Protein AF-A0A4Z1KT92-F1 (afdb_monomer)

Structure (mmCIF, N/CA/C/O backbone):
data_AF-A0A4Z1KT92-F1
#
_entry.id   AF-A0A4Z1KT92-F1
#
loop_
_atom_site.group_PDB
_atom_site.id
_atom_site.type_symbol
_atom_site.label_atom_id
_atom_site.label_alt_id
_atom_site.label_comp_id
_atom_site.label_asym_id
_atom_site.label_entity_id
_atom_site.label_seq_id
_atom_site.pdbx_PDB_ins_code
_atom_site.Cartn_x
_atom_site.Cartn_y
_atom_site.Cartn_z
_atom_site.occupancy
_atom_site.B_iso_or_equiv
_atom_site.auth_seq_id
_atom_site.auth_comp_id
_atom_site.auth_asym_id
_atom_site.auth_atom_id
_atom_site.pdbx_PDB_model_num
ATOM 1 N N . MET A 1 1 ? 20.391 -9.111 -31.856 1.00 50.03 1 MET A N 1
ATOM 2 C CA . MET A 1 1 ? 20.536 -7.640 -31.894 1.00 50.03 1 MET A CA 1
ATOM 3 C C . MET A 1 1 ? 21.791 -7.298 -32.676 1.00 50.03 1 MET A C 1
ATOM 5 O O . MET A 1 1 ? 22.879 -7.652 -32.228 1.00 50.03 1 MET A O 1
ATOM 9 N N . CYS A 1 2 ? 21.649 -6.687 -33.852 1.00 49.78 2 CYS A N 1
ATOM 10 C CA . CYS A 1 2 ? 22.780 -6.082 -34.552 1.00 49.78 2 CYS A CA 1
ATOM 11 C C . CYS A 1 2 ? 23.337 -4.975 -33.653 1.00 49.78 2 CYS A C 1
ATOM 13 O O . CYS A 1 2 ? 22.616 -4.045 -33.306 1.00 49.78 2 CYS A O 1
ATOM 15 N N . LYS A 1 3 ? 24.583 -5.115 -33.201 1.00 49.94 3 LYS A N 1
ATOM 16 C CA . LYS A 1 3 ? 25.263 -4.083 -32.416 1.00 49.94 3 LYS A CA 1
ATOM 17 C C . LYS A 1 3 ? 26.232 -3.387 -33.352 1.00 49.94 3 LYS A C 1
ATOM 19 O O . LYS A 1 3 ? 27.169 -4.019 -33.838 1.00 49.94 3 LYS A O 1
ATOM 24 N N . THR A 1 4 ? 25.987 -2.113 -33.617 1.00 52.75 4 THR A N 1
ATOM 25 C CA . THR A 1 4 ? 26.941 -1.284 -34.343 1.00 52.75 4 THR A CA 1
ATOM 26 C C . THR A 1 4 ? 27.893 -0.682 -33.331 1.00 52.75 4 THR A C 1
ATOM 28 O O . THR A 1 4 ? 27.469 -0.130 -32.312 1.00 52.75 4 THR A O 1
ATOM 31 N N . VAL A 1 5 ? 29.185 -0.819 -33.580 1.00 53.56 5 VAL A N 1
ATOM 32 C CA . VAL A 1 5 ? 30.227 -0.305 -32.702 1.00 53.56 5 VAL A CA 1
ATOM 33 C C . VAL A 1 5 ? 31.036 0.739 -33.444 1.00 53.56 5 VAL A C 1
ATOM 35 O O . VAL A 1 5 ? 31.377 0.569 -34.615 1.00 53.56 5 VAL A O 1
ATOM 38 N N . LEU A 1 6 ? 31.304 1.850 -32.765 1.00 52.97 6 LEU A N 1
ATOM 39 C CA . LEU A 1 6 ? 32.274 2.822 -33.240 1.00 52.97 6 LEU A CA 1
ATOM 40 C C . LEU A 1 6 ? 33.654 2.343 -32.800 1.00 52.97 6 LEU A C 1
ATOM 42 O O . LEU A 1 6 ? 33.881 2.185 -31.602 1.00 52.97 6 LEU A O 1
ATOM 46 N N . VAL A 1 7 ? 34.552 2.112 -33.752 1.00 52.59 7 VAL A N 1
ATOM 47 C CA . VAL A 1 7 ? 35.939 1.737 -33.461 1.00 52.59 7 VAL A CA 1
ATOM 48 C C . VAL A 1 7 ? 36.793 3.004 -33.474 1.00 52.59 7 VAL A C 1
ATOM 50 O O . VAL A 1 7 ? 36.793 3.749 -34.454 1.00 52.59 7 VAL A O 1
ATOM 53 N N . LYS A 1 8 ? 37.508 3.262 -32.375 1.00 47.03 8 LYS A N 1
ATOM 54 C CA . LYS A 1 8 ? 38.517 4.328 -32.264 1.00 47.03 8 LYS A CA 1
ATOM 55 C C . LYS A 1 8 ? 39.876 3.686 -31.973 1.00 47.03 8 LYS A C 1
ATOM 57 O O . LYS A 1 8 ? 39.993 3.003 -30.960 1.00 47.03 8 LYS A O 1
ATOM 62 N N . GLY A 1 9 ? 40.857 3.877 -32.855 1.00 48.69 9 GLY A N 1
ATOM 63 C CA . GLY A 1 9 ? 42.212 3.306 -32.751 1.00 48.69 9 GLY A CA 1
ATOM 64 C C . GLY A 1 9 ? 43.038 3.539 -34.027 1.00 48.69 9 GLY A C 1
ATOM 65 O O . GLY A 1 9 ? 42.449 3.912 -35.038 1.00 48.69 9 GLY A O 1
ATOM 66 N N . PRO A 1 10 ? 44.374 3.369 -34.027 1.00 43.59 10 PRO A N 1
ATOM 67 C CA . PRO A 1 10 ? 45.207 3.680 -35.193 1.00 43.59 10 PRO A CA 1
ATOM 68 C C . PRO A 1 10 ? 44.716 2.921 -36.437 1.00 43.59 10 PRO A C 1
ATOM 70 O O . PRO A 1 10 ? 44.295 1.772 -36.358 1.00 43.59 10 PRO A O 1
ATOM 73 N N . CYS A 1 11 ? 44.654 3.626 -37.567 1.00 44.91 11 CYS A N 1
ATOM 74 C CA . CYS A 1 11 ? 44.020 3.220 -38.824 1.00 44.91 11 CYS A CA 1
ATOM 75 C C . CYS A 1 11 ? 44.406 1.801 -39.287 1.00 44.91 11 CYS A C 1
ATOM 77 O O . CYS A 1 11 ? 45.582 1.524 -39.481 1.00 44.91 11 CYS A O 1
ATOM 79 N N . TRP A 1 12 ? 43.417 0.938 -39.550 1.00 49.78 12 TRP A N 1
ATOM 80 C CA . TRP A 1 12 ? 43.615 -0.311 -40.301 1.00 49.78 12 TRP A CA 1
ATOM 81 C C . TRP A 1 12 ? 43.309 -0.046 -41.776 1.00 49.78 12 TRP A C 1
ATOM 83 O O . TRP A 1 12 ? 42.387 0.715 -42.082 1.00 49.78 12 TRP A O 1
ATOM 93 N N . CYS A 1 13 ? 44.046 -0.668 -42.695 1.00 40.81 13 CYS A N 1
ATOM 94 C CA . CYS A 1 13 ? 43.802 -0.545 -44.136 1.00 40.81 13 CYS A CA 1
ATOM 95 C C . CYS A 1 13 ? 42.327 -0.826 -44.472 1.00 40.81 13 CYS A C 1
ATOM 97 O O . CYS A 1 13 ? 41.742 -1.773 -43.954 1.00 40.81 13 CYS A O 1
ATOM 99 N N . ASN A 1 14 ? 41.743 0.058 -45.291 1.00 48.09 14 ASN A N 1
ATOM 100 C CA . ASN A 1 14 ? 40.307 0.345 -45.499 1.00 48.09 14 ASN A CA 1
ATOM 101 C C . ASN A 1 14 ? 39.634 1.328 -44.512 1.00 48.09 14 ASN A C 1
ATOM 103 O O . ASN A 1 14 ? 38.450 1.653 -44.656 1.00 48.09 14 ASN A O 1
ATOM 107 N N . GLY A 1 15 ? 40.397 1.931 -43.596 1.00 50.75 15 GLY A N 1
ATOM 108 C CA . GLY A 1 15 ? 40.047 3.192 -42.938 1.00 50.75 15 GLY A CA 1
ATOM 109 C C . GLY A 1 15 ? 38.861 3.101 -41.982 1.00 50.75 15 GLY A C 1
ATOM 110 O O . GLY A 1 15 ? 37.986 3.957 -42.023 1.00 50.75 15 GLY A O 1
ATOM 111 N N . ASN A 1 16 ? 38.793 2.064 -41.145 1.00 47.88 16 ASN A N 1
ATOM 112 C CA . ASN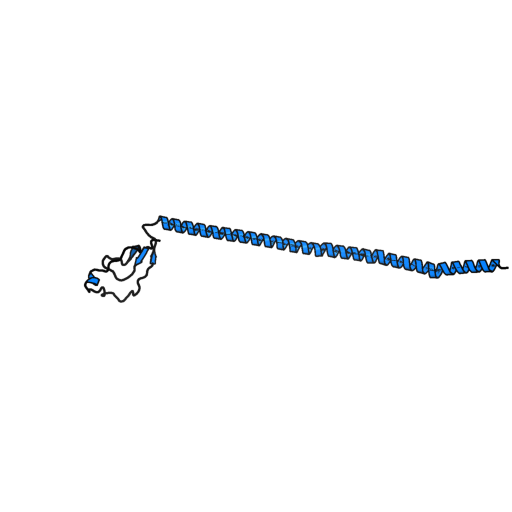 A 1 16 ? 37.681 1.887 -40.199 1.00 47.88 16 ASN A CA 1
ATOM 113 C C . ASN A 1 16 ? 37.835 2.669 -38.883 1.00 47.88 16 ASN A C 1
ATOM 115 O O . ASN A 1 16 ? 36.914 2.668 -38.067 1.00 47.88 16 ASN A O 1
ATOM 119 N N . ASN A 1 17 ? 38.955 3.375 -38.685 1.00 48.75 17 ASN A N 1
ATOM 120 C CA . ASN A 1 17 ? 39.100 4.300 -37.563 1.00 48.75 17 ASN A CA 1
ATOM 121 C C . ASN A 1 17 ? 38.078 5.438 -37.702 1.00 48.75 17 ASN A C 1
ATOM 123 O O . ASN A 1 17 ? 38.086 6.170 -38.689 1.00 48.75 17 ASN A O 1
ATOM 127 N N . GLY A 1 18 ? 37.166 5.549 -36.737 1.00 50.97 18 GLY A N 1
ATOM 128 C CA . GLY A 1 18 ? 36.054 6.495 -36.793 1.00 50.97 18 GLY A CA 1
ATOM 129 C C . GLY A 1 18 ? 34.855 6.041 -37.637 1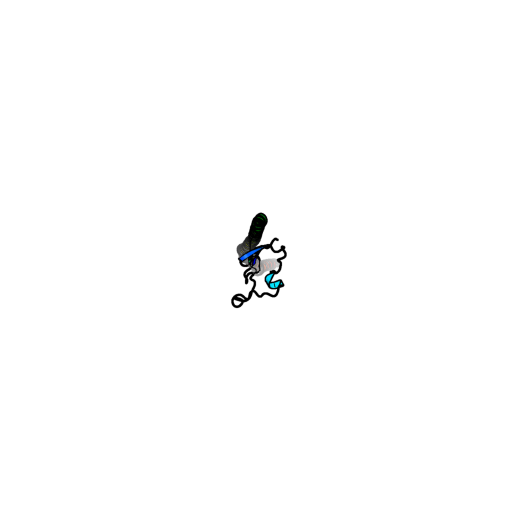.00 50.97 18 GLY A C 1
ATOM 130 O O . GLY A 1 18 ? 33.888 6.795 -37.734 1.00 50.97 18 GLY A O 1
ATOM 131 N N . LYS A 1 19 ? 34.855 4.824 -38.206 1.00 53.16 19 LYS A N 1
ATOM 132 C CA . LYS A 1 19 ? 33.685 4.265 -38.907 1.00 53.16 19 LYS A CA 1
ATOM 133 C C . LYS A 1 19 ? 32.805 3.445 -37.963 1.00 53.16 19 LYS A C 1
ATOM 135 O O . LYS A 1 19 ? 33.280 2.765 -37.052 1.00 53.16 19 LYS A O 1
ATOM 140 N N . ARG A 1 20 ? 31.493 3.495 -38.208 1.00 54.88 20 ARG A N 1
ATOM 1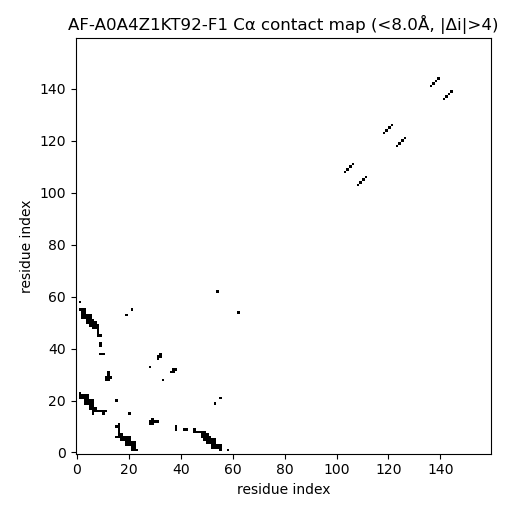41 C CA . ARG A 1 20 ? 30.510 2.601 -37.586 1.00 54.88 20 ARG A CA 1
ATOM 142 C C . ARG A 1 20 ? 30.570 1.240 -38.279 1.00 54.88 20 ARG A C 1
ATOM 144 O O . ARG A 1 20 ? 30.295 1.154 -39.470 1.00 54.88 20 ARG A O 1
ATOM 151 N N . VAL A 1 21 ? 30.903 0.187 -37.538 1.00 57.09 21 VAL A N 1
ATOM 152 C CA . VAL A 1 21 ? 30.934 -1.197 -38.044 1.00 57.09 21 VAL A CA 1
ATOM 153 C C . VAL A 1 21 ? 29.875 -2.040 -37.346 1.00 57.09 21 VAL A C 1
ATOM 155 O O . VAL A 1 21 ? 29.664 -1.923 -36.139 1.00 57.09 21 VAL A O 1
ATOM 158 N N . THR A 1 22 ? 29.176 -2.884 -38.105 1.00 56.00 22 THR A N 1
ATOM 159 C CA . THR A 1 22 ? 28.159 -3.789 -37.550 1.00 56.00 22 THR A CA 1
ATOM 160 C C . THR A 1 22 ? 28.837 -5.089 -37.132 1.00 56.00 22 THR A C 1
ATOM 162 O O . THR A 1 22 ? 29.457 -5.755 -37.957 1.00 56.00 22 THR A O 1
ATOM 165 N N . LEU A 1 23 ? 28.735 -5.472 -35.856 1.00 51.28 23 LEU A N 1
ATOM 166 C CA . LEU A 1 23 ? 29.322 -6.722 -35.366 1.00 51.28 23 LEU A CA 1
ATOM 167 C C . LEU A 1 23 ? 28.601 -7.924 -35.996 1.00 51.28 23 LEU A C 1
ATOM 169 O O . LEU A 1 23 ? 27.475 -8.228 -35.591 1.00 51.28 23 LEU A O 1
ATOM 173 N N . ARG A 1 24 ? 29.259 -8.540 -36.995 1.00 43.41 24 ARG A N 1
ATOM 174 C CA . ARG A 1 24 ? 29.035 -9.856 -37.649 1.00 43.41 24 ARG A CA 1
ATOM 175 C C . ARG A 1 24 ? 29.779 -9.976 -38.993 1.00 43.41 24 ARG A C 1
ATOM 177 O O . ARG A 1 24 ? 29.881 -11.081 -39.509 1.00 43.41 24 ARG A O 1
ATOM 184 N N . GLU A 1 25 ? 30.307 -8.879 -39.537 1.00 45.75 25 GLU A N 1
ATOM 185 C CA . GLU A 1 25 ? 31.234 -8.901 -40.676 1.00 45.75 25 GLU A CA 1
ATOM 186 C C . GLU A 1 25 ? 32.663 -9.163 -40.163 1.00 45.75 25 GLU A C 1
ATOM 188 O O . GLU A 1 25 ? 33.119 -8.510 -39.221 1.00 45.75 25 GLU A O 1
ATOM 193 N N . TYR A 1 26 ? 33.351 -10.159 -40.731 1.00 42.41 26 TYR A N 1
ATOM 194 C CA . TYR A 1 26 ? 34.757 -10.438 -40.427 1.00 42.41 26 TYR A CA 1
ATOM 195 C C . TYR A 1 26 ? 35.595 -9.221 -40.848 1.00 42.41 26 TYR A C 1
ATOM 197 O O . TYR A 1 26 ? 35.557 -8.815 -42.007 1.00 42.41 26 TYR A O 1
ATOM 205 N N . LEU A 1 27 ? 36.334 -8.617 -39.916 1.00 49.12 27 LEU A N 1
ATOM 206 C CA . LEU A 1 27 ? 37.282 -7.549 -40.239 1.00 49.12 27 LEU A CA 1
ATOM 207 C C . LEU A 1 27 ? 38.596 -8.203 -40.684 1.00 49.12 27 LEU A C 1
ATOM 209 O O . LEU A 1 27 ? 39.303 -8.791 -39.865 1.00 49.12 27 LEU A O 1
ATOM 213 N N . GLU A 1 28 ? 38.911 -8.146 -41.978 1.00 47.09 28 GLU A N 1
ATOM 214 C CA . GLU A 1 28 ? 40.184 -8.653 -42.503 1.00 47.09 28 GLU A CA 1
ATOM 215 C C . GLU A 1 28 ? 41.367 -7.808 -42.001 1.00 47.09 28 GLU A C 1
ATOM 217 O O . GLU A 1 28 ? 41.273 -6.584 -41.858 1.00 47.09 28 GLU A O 1
ATOM 222 N N . LYS A 1 29 ? 42.499 -8.466 -41.711 1.00 46.84 29 LYS A N 1
ATOM 223 C CA . LYS A 1 29 ? 43.742 -7.777 -41.332 1.00 46.84 29 LYS A CA 1
ATOM 224 C C . LYS A 1 29 ? 44.280 -6.981 -42.523 1.00 46.84 29 LYS A C 1
ATOM 226 O O . LYS A 1 29 ? 44.221 -7.444 -43.658 1.00 46.84 29 LYS A O 1
ATOM 231 N N . CYS A 1 30 ? 44.854 -5.807 -42.254 1.00 47.47 30 CYS A N 1
ATOM 232 C CA . CYS A 1 30 ? 45.471 -4.980 -43.289 1.00 47.47 30 CYS A CA 1
ATOM 233 C C . CYS A 1 30 ? 46.578 -5.754 -44.048 1.00 47.47 30 CYS A C 1
ATOM 235 O O . CYS A 1 30 ? 47.472 -6.298 -43.395 1.00 47.47 30 CYS A O 1
ATOM 237 N N . PRO A 1 31 ? 46.605 -5.720 -45.397 1.00 52.81 31 PRO A N 1
ATOM 238 C CA . PRO A 1 31 ? 47.673 -6.328 -46.196 1.00 52.81 31 PRO A CA 1
ATOM 239 C C . PRO A 1 31 ? 49.088 -5.829 -45.852 1.00 52.81 31 PRO A C 1
ATOM 241 O O . PRO A 1 31 ? 50.027 -6.614 -45.870 1.00 52.81 31 PRO A O 1
ATOM 244 N N . ASN A 1 32 ? 49.246 -4.552 -45.478 1.00 50.78 32 ASN A N 1
ATOM 245 C CA . ASN A 1 32 ? 50.525 -3.978 -45.032 1.00 50.78 32 ASN A CA 1
ATOM 246 C C . ASN A 1 32 ? 51.063 -4.674 -43.769 1.00 50.78 32 ASN A C 1
ATOM 248 O O . ASN A 1 32 ? 52.237 -5.020 -43.710 1.00 50.78 32 ASN A O 1
ATOM 252 N N . VAL A 1 33 ? 50.186 -4.954 -42.798 1.00 52.62 33 VAL A N 1
ATOM 253 C CA . VAL A 1 33 ? 50.532 -5.692 -41.570 1.00 52.62 33 VAL A CA 1
ATOM 254 C C . VAL A 1 33 ? 50.793 -7.167 -41.870 1.00 52.62 33 VAL A C 1
ATOM 256 O O . VAL A 1 33 ? 51.723 -7.755 -41.326 1.00 52.62 33 VAL A O 1
ATOM 259 N N . LEU A 1 34 ? 50.004 -7.776 -42.764 1.00 50.88 34 LEU A N 1
ATOM 260 C CA . LEU A 1 34 ? 50.229 -9.159 -43.205 1.00 50.88 34 LEU A CA 1
ATOM 261 C C . LEU A 1 34 ? 51.587 -9.337 -43.905 1.00 50.88 34 LEU A C 1
ATOM 263 O O . LEU A 1 34 ? 52.178 -10.407 -43.808 1.00 50.88 34 LEU A O 1
ATOM 267 N N . ASN A 1 35 ? 52.097 -8.281 -44.540 1.00 55.56 35 ASN A N 1
ATOM 268 C CA . ASN A 1 35 ? 53.395 -8.256 -45.213 1.00 55.56 35 ASN A CA 1
ATOM 269 C C . ASN A 1 35 ? 54.550 -7.766 -44.316 1.00 55.56 35 ASN A C 1
ATOM 271 O O . ASN A 1 35 ? 55.635 -7.489 -44.822 1.00 55.56 35 ASN A O 1
ATOM 275 N N . GLY A 1 36 ? 54.341 -7.666 -42.997 1.00 48.69 36 GLY A N 1
ATOM 276 C CA . GLY A 1 36 ? 55.391 -7.319 -42.032 1.00 48.69 36 GLY A CA 1
ATOM 277 C C . GLY A 1 36 ? 55.660 -5.820 -41.860 1.00 48.69 36 GLY A C 1
ATOM 278 O O . GLY A 1 36 ? 56.628 -5.458 -41.196 1.00 48.69 36 GLY A O 1
ATOM 279 N N . GLY A 1 37 ? 54.827 -4.947 -42.432 1.00 51.41 37 GLY A N 1
ATOM 280 C CA . GLY A 1 37 ? 54.862 -3.507 -42.177 1.00 51.41 37 GLY A CA 1
ATOM 281 C C . GLY A 1 37 ? 54.218 -3.145 -40.835 1.00 51.41 37 GLY A C 1
ATOM 282 O O . GLY A 1 37 ? 53.269 -3.796 -40.396 1.00 51.41 37 GLY A O 1
ATOM 283 N N . SER A 1 38 ? 54.715 -2.086 -40.193 1.00 48.03 38 SER A N 1
ATOM 284 C CA . SER A 1 38 ? 54.145 -1.533 -38.959 1.00 48.03 38 SER A CA 1
ATOM 285 C C . SER A 1 38 ? 53.308 -0.276 -39.249 1.00 48.03 38 SER A C 1
ATOM 287 O O . SER A 1 38 ? 53.435 0.327 -40.318 1.00 48.03 38 SER A O 1
ATOM 289 N N . HIS A 1 39 ? 52.403 0.097 -38.339 1.00 51.41 39 HIS A N 1
ATOM 290 C CA . HIS A 1 39 ? 51.609 1.331 -38.446 1.00 51.41 39 HIS A CA 1
ATOM 291 C C . HIS A 1 39 ? 52.242 2.484 -37.634 1.00 51.41 39 HIS A C 1
ATOM 293 O O . HIS A 1 39 ? 51.604 3.517 -37.404 1.00 51.41 39 HIS A O 1
ATOM 299 N N . ASP A 1 40 ? 53.499 2.325 -37.211 1.00 44.88 40 ASP A N 1
ATOM 300 C CA . ASP A 1 40 ? 53.991 2.904 -35.957 1.00 44.88 40 ASP A CA 1
ATOM 301 C C . ASP A 1 40 ? 54.825 4.170 -36.159 1.00 44.88 40 ASP A C 1
ATOM 303 O O . ASP A 1 40 ? 55.922 4.300 -35.626 1.00 44.88 40 ASP A O 1
ATOM 307 N N . GLU A 1 41 ? 54.287 5.159 -36.870 1.00 44.41 41 GLU A N 1
ATOM 308 C CA . GLU A 1 41 ? 54.787 6.536 -36.711 1.00 44.41 41 GLU A CA 1
ATOM 309 C C . GLU A 1 41 ? 53.971 7.358 -35.697 1.00 44.41 41 GLU A C 1
ATOM 311 O O . GLU A 1 41 ? 54.370 8.463 -35.344 1.00 44.41 41 GLU A O 1
ATOM 316 N N . PHE A 1 42 ? 52.872 6.820 -35.141 1.00 43.12 42 PHE A N 1
ATOM 317 C CA . PHE A 1 42 ? 52.043 7.533 -34.147 1.00 43.12 42 PHE A CA 1
ATOM 318 C C . PHE A 1 42 ? 51.516 6.655 -32.995 1.00 43.12 42 PHE A C 1
ATOM 320 O O . PHE A 1 42 ? 50.487 6.955 -32.386 1.00 43.12 42 PHE A O 1
ATOM 327 N N . GLU A 1 43 ? 52.217 5.573 -32.660 1.00 42.78 43 GLU A N 1
ATOM 328 C CA . GLU A 1 43 ? 51.764 4.543 -31.710 1.00 42.78 43 GLU A CA 1
ATOM 329 C C . GLU A 1 43 ? 51.893 4.915 -30.212 1.00 42.78 43 GLU A C 1
ATOM 331 O O . GLU A 1 43 ? 52.001 4.044 -29.356 1.00 42.78 43 GLU A O 1
ATOM 336 N N . LEU A 1 44 ? 51.866 6.204 -29.846 1.00 39.66 44 LEU A N 1
ATOM 337 C CA . LEU A 1 44 ? 52.081 6.637 -28.451 1.00 39.66 44 LEU A CA 1
ATOM 338 C C . LEU A 1 44 ? 50.941 7.430 -27.797 1.00 39.66 44 LEU A C 1
ATOM 340 O O . LEU A 1 44 ? 51.155 7.997 -26.729 1.00 39.66 44 LEU A O 1
ATOM 344 N N . LEU A 1 45 ? 49.722 7.470 -28.357 1.00 42.84 45 LEU A N 1
ATOM 345 C CA . LEU A 1 45 ? 48.640 8.250 -27.720 1.00 42.84 45 LEU A CA 1
ATOM 346 C C . LEU A 1 45 ? 47.318 7.537 -27.410 1.00 42.84 45 LEU A C 1
ATOM 348 O O . LEU A 1 45 ? 46.544 8.098 -26.637 1.00 42.84 45 LEU A O 1
ATOM 352 N N . PHE A 1 46 ? 47.026 6.327 -27.904 1.00 45.78 46 PHE A N 1
ATOM 353 C CA . PHE A 1 46 ? 45.719 5.700 -27.623 1.00 45.78 46 PHE A CA 1
ATOM 354 C C . PHE A 1 46 ? 45.798 4.169 -27.469 1.00 45.78 46 PHE A C 1
ATOM 356 O O . PHE A 1 46 ? 45.622 3.455 -28.454 1.00 45.78 46 PHE A O 1
ATOM 363 N N . PRO A 1 47 ? 46.013 3.654 -26.242 1.00 43.72 47 PRO A N 1
ATOM 364 C CA . PRO A 1 47 ? 46.252 2.229 -25.997 1.00 43.72 47 PRO A CA 1
ATOM 365 C C . PRO A 1 47 ? 45.003 1.327 -26.034 1.00 43.72 47 PRO A C 1
ATOM 367 O O . PRO A 1 47 ? 45.140 0.113 -25.936 1.00 43.72 47 PRO A O 1
ATOM 370 N N . GLU A 1 48 ? 43.780 1.855 -26.175 1.00 48.16 48 GLU A N 1
ATOM 371 C CA . GLU A 1 48 ? 42.568 1.038 -26.004 1.00 48.16 48 GLU A CA 1
ATOM 372 C C . 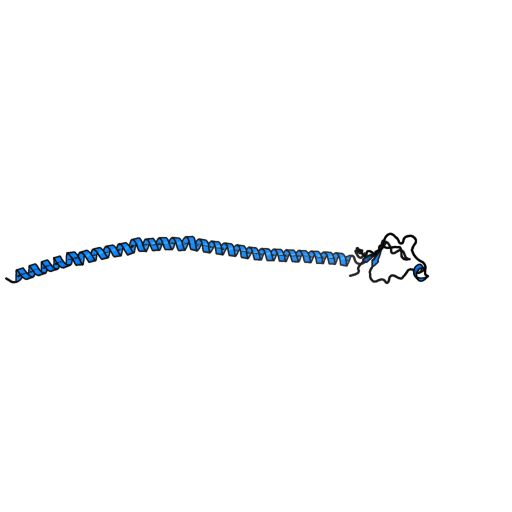GLU A 1 48 ? 41.512 1.275 -27.089 1.00 48.16 48 GLU A C 1
ATOM 374 O O . GLU A 1 48 ? 40.981 2.379 -27.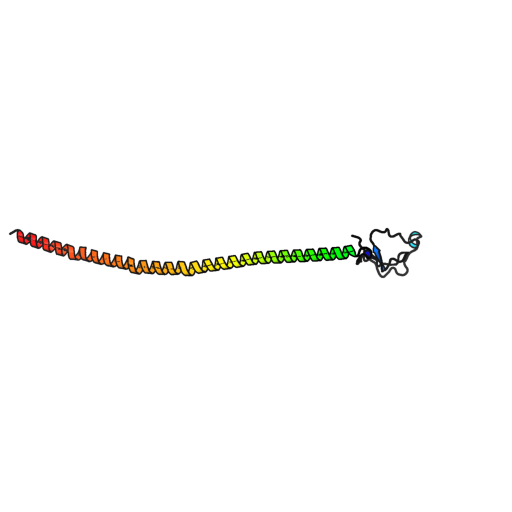251 1.00 48.16 48 GLU A O 1
ATOM 379 N N . ILE A 1 49 ? 41.145 0.195 -27.788 1.00 47.12 49 ILE A N 1
ATOM 380 C CA . ILE A 1 49 ? 39.967 0.147 -28.659 1.00 47.12 49 ILE A CA 1
ATOM 381 C C . ILE A 1 49 ? 38.724 0.363 -27.789 1.00 47.12 49 ILE A C 1
ATOM 383 O O . ILE A 1 49 ? 38.292 -0.527 -27.057 1.00 47.12 49 ILE A O 1
ATOM 387 N N . LYS A 1 50 ? 38.107 1.544 -27.887 1.00 49.34 50 LYS A N 1
ATOM 388 C CA . LYS A 1 50 ? 36.849 1.837 -27.186 1.00 49.34 50 LYS A CA 1
ATOM 389 C C . LYS A 1 50 ? 35.661 1.425 -28.041 1.00 49.34 50 LYS A C 1
ATOM 391 O O . LYS A 1 50 ? 35.327 2.098 -29.010 1.00 49.34 50 LYS A O 1
ATOM 396 N N . VAL A 1 51 ? 35.001 0.339 -27.650 1.00 51.44 51 VAL A N 1
ATOM 397 C CA . VAL A 1 51 ? 33.758 -0.139 -28.263 1.00 51.44 51 VAL A CA 1
ATOM 398 C C . VAL A 1 51 ? 32.586 0.657 -27.693 1.00 51.44 51 VAL A C 1
ATOM 400 O O . VAL A 1 51 ? 32.098 0.377 -26.599 1.00 51.44 51 VAL A O 1
ATOM 403 N N . VAL A 1 52 ? 32.116 1.660 -28.433 1.00 53.09 52 VAL A N 1
ATOM 404 C CA . VAL A 1 52 ? 30.916 2.418 -28.050 1.00 53.09 52 VAL A CA 1
ATOM 405 C C . VAL A 1 52 ? 29.701 1.782 -28.716 1.00 53.09 52 VAL A C 1
ATOM 407 O O . VAL A 1 52 ? 29.659 1.670 -29.942 1.00 53.09 52 VAL A O 1
ATOM 410 N N . LYS A 1 53 ? 28.707 1.360 -27.922 1.00 54.53 53 LYS A N 1
ATOM 411 C CA . LYS A 1 53 ? 27.412 0.911 -28.455 1.00 54.53 53 LYS A CA 1
ATOM 412 C C . LYS A 1 53 ? 26.774 2.069 -29.225 1.00 54.53 53 LYS A C 1
ATOM 414 O O . LYS A 1 53 ? 26.589 3.147 -28.668 1.00 54.53 53 LYS A O 1
ATOM 419 N N . SER A 1 54 ? 26.443 1.844 -30.491 1.00 58.00 54 SER A N 1
ATOM 420 C CA . SER A 1 54 ? 25.774 2.822 -31.350 1.00 58.00 54 SER A CA 1
ATOM 421 C C . SER A 1 54 ? 24.544 2.210 -32.016 1.00 58.00 54 SER A C 1
ATOM 423 O O . SER A 1 54 ? 24.425 0.984 -32.119 1.00 58.00 54 SER A O 1
ATOM 425 N N . ARG A 1 55 ? 23.620 3.079 -32.440 1.00 60.66 55 ARG A N 1
ATOM 426 C CA . ARG A 1 55 ? 22.398 2.697 -33.156 1.00 60.66 55 ARG A CA 1
ATOM 427 C C . ARG A 1 55 ? 22.759 2.046 -34.491 1.00 60.66 55 ARG A C 1
ATOM 429 O O . ARG A 1 55 ? 23.742 2.422 -35.132 1.00 60.66 55 ARG A O 1
ATOM 436 N N . CYS A 1 56 ? 21.984 1.042 -34.888 1.00 63.09 56 CYS A N 1
ATOM 437 C CA . CYS A 1 56 ? 22.200 0.347 -36.148 1.00 63.09 56 CYS A CA 1
ATOM 438 C C . CYS A 1 56 ? 21.455 1.062 -37.277 1.00 63.09 56 CYS A C 1
ATOM 440 O O . CYS A 1 56 ? 20.236 0.953 -37.374 1.00 63.09 56 CYS A O 1
ATOM 442 N N . ASP A 1 57 ? 22.197 1.719 -38.172 1.00 64.88 57 ASP A N 1
ATOM 443 C CA . ASP A 1 57 ? 21.644 2.478 -39.307 1.00 64.88 57 ASP A CA 1
ATOM 444 C C . ASP A 1 57 ? 20.774 1.617 -40.257 1.00 64.88 57 ASP A C 1
ATOM 446 O O . ASP A 1 57 ? 19.934 2.138 -40.984 1.00 64.88 57 ASP A O 1
ATOM 450 N N . LYS A 1 58 ? 20.945 0.286 -40.242 1.00 63.72 58 LYS A N 1
ATOM 451 C CA . LYS A 1 58 ? 20.187 -0.670 -41.074 1.00 63.72 58 LYS A CA 1
ATOM 452 C C . LYS A 1 58 ? 18.945 -1.249 -40.385 1.00 63.72 58 LYS A C 1
ATOM 454 O O . LYS A 1 58 ? 18.203 -1.997 -41.016 1.00 63.72 58 LYS A O 1
ATOM 459 N N . CYS A 1 59 ? 18.726 -0.971 -39.099 1.00 66.25 59 CYS A N 1
ATOM 460 C CA . CYS A 1 59 ? 17.631 -1.571 -38.329 1.00 66.25 59 CYS A CA 1
ATOM 461 C C . CYS A 1 59 ? 16.822 -0.540 -37.515 1.00 66.25 59 CYS A C 1
ATOM 463 O O . CYS A 1 59 ? 16.598 -0.775 -36.326 1.00 66.25 59 CYS A O 1
ATOM 465 N N . PRO A 1 60 ? 16.344 0.566 -38.119 1.00 67.38 60 PRO A N 1
ATOM 466 C CA . PRO A 1 60 ? 15.623 1.619 -37.393 1.00 67.38 60 PRO A CA 1
ATOM 467 C C . PRO A 1 60 ? 14.351 1.106 -36.698 1.00 67.38 60 PRO A C 1
ATOM 469 O O . PRO A 1 60 ? 14.024 1.539 -35.600 1.00 67.38 60 PRO A O 1
ATOM 472 N N . TYR A 1 61 ? 13.670 0.118 -37.287 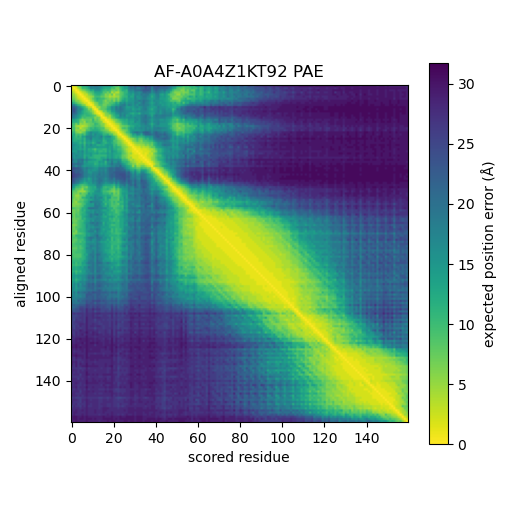1.00 74.31 61 TYR A N 1
ATOM 473 C CA . TYR A 1 61 ? 12.460 -0.478 -36.711 1.00 74.31 61 TYR A CA 1
ATOM 474 C C . TYR A 1 61 ? 12.706 -1.186 -35.367 1.00 74.31 61 TYR A C 1
ATOM 476 O O . TYR A 1 61 ? 11.849 -1.151 -34.493 1.00 74.31 61 TYR A O 1
ATOM 484 N N . LEU A 1 62 ? 13.883 -1.793 -35.168 1.00 72.56 62 LEU A N 1
ATOM 485 C CA . LEU A 1 62 ? 14.195 -2.485 -33.911 1.00 72.56 62 LEU A CA 1
ATOM 486 C C . LEU A 1 62 ? 14.431 -1.516 -32.746 1.00 72.56 62 LEU A C 1
ATOM 488 O O . LEU A 1 62 ? 14.243 -1.907 -31.600 1.00 72.56 62 LEU A O 1
ATOM 492 N N . GLU A 1 63 ? 14.862 -0.286 -33.028 1.00 71.94 63 GLU A N 1
ATOM 493 C CA . GLU A 1 63 ? 15.029 0.762 -32.015 1.00 71.94 63 GLU A CA 1
ATOM 494 C C . GLU A 1 63 ? 13.671 1.312 -31.586 1.00 71.94 63 GLU A C 1
ATOM 496 O O . GLU A 1 63 ? 13.372 1.333 -30.400 1.00 71.94 63 GLU A O 1
ATOM 501 N N . VAL A 1 64 ? 12.809 1.627 -32.556 1.00 81.38 64 VAL A N 1
ATOM 502 C CA . VAL A 1 64 ? 11.425 2.043 -32.287 1.00 81.38 64 VAL A CA 1
ATOM 503 C C . VAL A 1 64 ? 10.678 0.978 -31.482 1.00 81.38 64 VAL A C 1
ATOM 505 O O . VAL A 1 64 ? 9.953 1.299 -30.545 1.00 81.38 64 VAL A O 1
ATOM 508 N N . GLU A 1 65 ? 10.879 -0.297 -31.814 1.00 82.62 65 GLU A N 1
ATOM 509 C CA . GLU A 1 65 ? 10.280 -1.403 -31.072 1.00 82.62 65 GLU A CA 1
ATOM 510 C C . GLU A 1 65 ? 10.864 -1.550 -29.657 1.00 82.62 65 GLU A C 1
ATOM 512 O O . GLU A 1 65 ? 10.124 -1.834 -28.718 1.00 82.62 65 GLU A O 1
ATOM 517 N N . ALA A 1 66 ? 12.168 -1.322 -29.470 1.00 80.88 66 ALA A N 1
ATOM 518 C CA . ALA A 1 66 ? 12.781 -1.323 -28.143 1.00 80.88 66 ALA A CA 1
ATOM 519 C C . ALA A 1 66 ? 12.246 -0.177 -27.267 1.00 80.88 66 ALA A C 1
ATOM 521 O O . ALA A 1 66 ? 11.860 -0.426 -26.127 1.00 80.88 66 ALA A O 1
ATOM 522 N N . ASP A 1 67 ? 12.146 1.036 -27.817 1.00 85.19 67 ASP A N 1
ATOM 523 C CA . ASP A 1 67 ? 11.587 2.207 -27.132 1.00 85.19 67 ASP A CA 1
ATOM 524 C C . ASP A 1 67 ? 10.105 1.994 -26.777 1.00 85.19 67 ASP A C 1
ATOM 526 O O . ASP A 1 67 ? 9.653 2.362 -25.687 1.00 85.19 67 ASP A O 1
ATOM 530 N N . ARG A 1 68 ? 9.339 1.351 -27.672 1.00 89.88 68 ARG A N 1
ATOM 531 C CA . ARG A 1 68 ? 7.948 0.949 -27.414 1.00 89.88 68 ARG A CA 1
ATOM 532 C C . ARG A 1 68 ? 7.866 -0.018 -26.237 1.00 89.88 68 ARG A C 1
ATOM 534 O O . ARG A 1 68 ? 7.103 0.228 -25.308 1.00 89.88 68 ARG A O 1
ATOM 541 N N . LEU A 1 69 ? 8.673 -1.080 -26.244 1.00 92.38 69 LEU A N 1
ATOM 542 C CA . LEU A 1 69 ? 8.698 -2.073 -25.167 1.00 92.38 69 LEU A CA 1
ATOM 543 C C . LEU A 1 69 ? 9.137 -1.469 -23.827 1.00 92.38 69 LEU A C 1
ATOM 545 O O . LEU A 1 69 ? 8.576 -1.826 -22.792 1.00 92.38 69 LEU A O 1
ATOM 549 N N . GLU A 1 70 ? 10.107 -0.552 -23.831 1.00 92.00 70 GLU A N 1
ATOM 550 C CA . GLU A 1 70 ? 10.535 0.176 -22.631 1.00 92.00 70 GLU A CA 1
ATOM 551 C C . GLU A 1 70 ? 9.413 1.074 -22.093 1.00 92.00 70 GLU A C 1
ATOM 553 O O . GLU A 1 70 ? 9.137 1.085 -20.891 1.00 92.00 70 GLU A O 1
ATOM 558 N N . THR A 1 71 ? 8.701 1.767 -22.985 1.00 94.25 71 THR A N 1
ATOM 559 C CA . THR A 1 71 ? 7.544 2.595 -22.621 1.00 94.25 71 THR A CA 1
ATOM 560 C C . THR A 1 71 ? 6.423 1.747 -22.022 1.00 94.25 71 THR A C 1
ATOM 562 O O . THR A 1 71 ? 5.947 2.050 -20.928 1.00 94.25 71 THR A O 1
ATOM 565 N N . GLU A 1 72 ? 6.067 0.637 -22.672 1.00 96.44 72 GLU A N 1
ATOM 566 C CA . GLU A 1 72 ? 5.070 -0.321 -22.183 1.00 96.44 72 GLU A CA 1
ATOM 567 C C . GLU A 1 72 ? 5.484 -0.969 -20.851 1.00 96.44 72 GLU A C 1
ATOM 569 O O . GLU A 1 72 ? 4.636 -1.295 -20.019 1.00 96.44 72 GLU A O 1
ATOM 574 N N . ALA A 1 73 ? 6.778 -1.210 -20.625 1.00 96.00 73 ALA A N 1
ATOM 575 C CA . ALA A 1 73 ? 7.280 -1.722 -19.350 1.00 96.00 73 ALA A CA 1
ATOM 576 C C . ALA A 1 73 ? 7.122 -0.682 -18.231 1.00 96.00 73 ALA A C 1
ATOM 578 O O . ALA A 1 73 ? 6.625 -1.012 -17.155 1.00 96.00 73 ALA A O 1
ATOM 579 N N . ARG A 1 74 ? 7.463 0.582 -18.505 1.00 96.25 74 ARG A N 1
ATOM 580 C CA . ARG A 1 74 ? 7.304 1.689 -17.554 1.00 96.25 74 ARG A CA 1
ATOM 581 C C . ARG A 1 74 ? 5.837 1.957 -17.219 1.00 96.25 74 ARG A C 1
ATOM 583 O O . ARG A 1 74 ? 5.514 2.258 -16.074 1.00 96.25 74 ARG A O 1
ATOM 590 N N . GLU A 1 75 ? 4.943 1.869 -18.200 1.00 97.06 75 GLU A N 1
ATOM 591 C CA . GLU A 1 75 ? 3.501 2.000 -17.970 1.00 97.06 75 GLU A CA 1
ATOM 592 C C . GLU A 1 75 ? 2.962 0.859 -17.105 1.00 97.06 75 GLU A C 1
ATOM 594 O O . GLU A 1 75 ? 2.226 1.116 -16.155 1.00 97.06 75 GLU A O 1
ATOM 599 N N . ARG A 1 76 ? 3.392 -0.383 -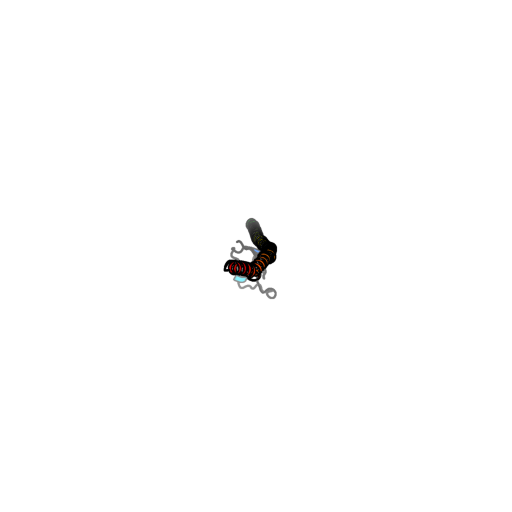17.358 1.00 96.94 76 ARG A N 1
ATOM 600 C CA . ARG A 1 76 ? 3.048 -1.534 -16.508 1.00 96.94 76 ARG A CA 1
ATOM 601 C C . ARG A 1 76 ? 3.534 -1.369 -15.070 1.00 96.94 76 ARG A C 1
ATOM 603 O O . ARG A 1 76 ? 2.783 -1.659 -14.145 1.00 96.94 76 ARG A O 1
ATOM 610 N N . GLU A 1 77 ? 4.757 -0.882 -14.876 1.00 97.31 77 GLU A N 1
ATOM 611 C CA . GLU A 1 77 ? 5.296 -0.606 -13.541 1.00 97.31 77 GLU A CA 1
ATOM 612 C C . GLU A 1 77 ? 4.479 0.471 -12.813 1.00 97.31 77 GLU A C 1
ATOM 614 O O . GLU A 1 77 ? 4.128 0.291 -11.648 1.00 97.31 77 GLU A O 1
ATOM 619 N N . ARG A 1 78 ? 4.099 1.553 -13.507 1.00 97.00 78 ARG A N 1
ATOM 620 C CA . ARG A 1 78 ? 3.215 2.589 -12.944 1.00 97.00 78 ARG A CA 1
ATOM 621 C C . ARG A 1 78 ? 1.862 2.022 -12.520 1.00 97.00 78 ARG A C 1
ATOM 623 O O . ARG A 1 78 ? 1.443 2.275 -11.398 1.00 97.00 78 ARG A O 1
ATOM 630 N N . MET A 1 79 ? 1.222 1.218 -13.372 1.00 96.31 79 MET A N 1
ATOM 631 C CA . MET A 1 79 ? -0.062 0.589 -13.039 1.00 96.31 79 MET A CA 1
ATOM 632 C C . MET A 1 79 ? 0.038 -0.325 -11.810 1.00 96.31 79 MET A C 1
ATOM 634 O O . MET A 1 79 ? -0.875 -0.354 -10.988 1.00 96.31 79 MET A O 1
ATOM 638 N N . GLU A 1 80 ? 1.138 -1.065 -11.657 1.00 96.88 80 GLU A N 1
ATOM 639 C CA . GLU A 1 80 ? 1.347 -1.918 -10.483 1.00 96.88 80 GLU A CA 1
ATOM 640 C C . GLU A 1 80 ? 1.581 -1.091 -9.208 1.00 96.88 80 GLU A C 1
ATOM 642 O O . GLU A 1 80 ? 1.033 -1.426 -8.158 1.00 96.88 80 GLU A O 1
ATOM 647 N N . ILE A 1 81 ? 2.330 0.014 -9.291 1.00 96.50 81 ILE A N 1
ATOM 648 C CA . ILE A 1 81 ? 2.503 0.952 -8.170 1.00 96.50 81 ILE A CA 1
ATOM 649 C C . ILE A 1 81 ? 1.153 1.538 -7.742 1.00 96.50 81 ILE A C 1
ATOM 651 O O . ILE A 1 81 ? 0.844 1.528 -6.550 1.00 96.50 81 ILE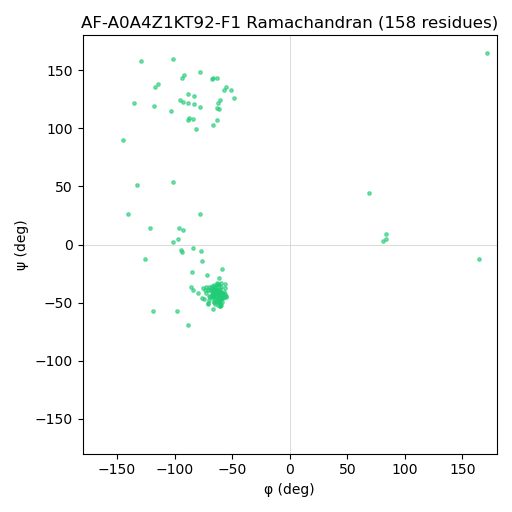 A O 1
ATOM 655 N N . ASP A 1 82 ? 0.336 1.997 -8.691 1.00 96.19 82 ASP A N 1
ATOM 656 C CA . ASP A 1 82 ? -0.986 2.565 -8.406 1.00 96.19 82 ASP A CA 1
ATOM 657 C C . ASP A 1 82 ? -1.899 1.521 -7.746 1.00 96.19 82 ASP A C 1
ATOM 659 O O . ASP A 1 82 ? -2.504 1.781 -6.704 1.00 96.19 82 ASP A O 1
ATOM 663 N N . ARG A 1 83 ? -1.905 0.285 -8.260 1.00 96.56 83 ARG A N 1
ATOM 664 C CA . ARG A 1 83 ? -2.641 -0.835 -7.656 1.00 96.56 83 ARG A CA 1
ATOM 665 C C . ARG A 1 83 ? -2.172 -1.141 -6.230 1.00 96.56 83 ARG A C 1
ATOM 667 O O . ARG A 1 83 ? -2.981 -1.457 -5.354 1.00 96.56 83 ARG A O 1
ATOM 674 N N . GLN A 1 84 ? -0.868 -1.087 -5.968 1.00 96.12 84 GLN A N 1
ATOM 675 C CA . GLN A 1 84 ? -0.334 -1.273 -4.618 1.00 96.12 84 GLN A CA 1
ATOM 676 C C . GLN A 1 84 ? -0.723 -0.120 -3.691 1.00 96.12 84 GLN A C 1
ATOM 678 O O . GLN A 1 84 ? -1.085 -0.374 -2.539 1.00 96.12 84 GLN A O 1
ATOM 683 N N . ALA A 1 85 ? -0.702 1.118 -4.186 1.00 96.12 85 ALA A N 1
ATOM 684 C CA . ALA A 1 85 ? -1.139 2.290 -3.440 1.00 96.12 85 ALA A CA 1
ATOM 685 C C . ALA A 1 85 ? -2.621 2.184 -3.046 1.00 96.12 85 ALA A C 1
ATOM 687 O O . ALA A 1 85 ? -2.948 2.388 -1.877 1.00 96.12 85 ALA A O 1
ATOM 688 N N . GLU A 1 86 ? -3.496 1.761 -3.964 1.00 96.31 86 GLU A N 1
ATOM 689 C CA . GLU A 1 86 ? -4.912 1.497 -3.670 1.00 96.31 86 GLU A CA 1
ATOM 690 C C . GLU A 1 86 ? -5.082 0.449 -2.563 1.00 96.31 86 GLU A C 1
ATOM 692 O O . GLU A 1 86 ? -5.832 0.664 -1.611 1.00 96.31 86 GLU A O 1
ATOM 697 N N . ARG A 1 87 ? -4.342 -0.668 -2.622 1.00 96.06 87 ARG A N 1
ATOM 698 C CA . ARG A 1 87 ? -4.388 -1.704 -1.571 1.00 96.06 87 ARG A CA 1
ATOM 699 C C . ARG A 1 87 ? -3.974 -1.165 -0.202 1.00 96.06 87 ARG A C 1
ATOM 701 O O . ARG A 1 87 ? -4.595 -1.508 0.805 1.00 96.06 87 ARG A O 1
ATOM 708 N N . VAL A 1 88 ? -2.923 -0.345 -0.155 1.00 96.12 88 VAL A N 1
ATOM 709 C CA . VAL A 1 88 ? -2.459 0.290 1.087 1.00 96.12 88 VAL A CA 1
ATOM 710 C C . VAL A 1 88 ? -3.505 1.265 1.617 1.00 96.12 88 VAL A C 1
ATOM 712 O O . VAL A 1 88 ? -3.746 1.294 2.824 1.00 96.12 88 VAL A O 1
ATOM 715 N N . GLU A 1 89 ? -4.149 2.035 0.743 1.00 96.31 89 GLU A N 1
ATOM 716 C CA . GLU A 1 89 ? -5.172 2.993 1.154 1.00 96.31 89 GLU A CA 1
ATOM 717 C C . GLU A 1 89 ? -6.417 2.290 1.702 1.00 96.31 89 GLU A C 1
ATOM 719 O O . GLU A 1 89 ? -6.878 2.641 2.786 1.00 96.31 89 GLU A O 1
ATOM 724 N N . VAL A 1 90 ? -6.884 1.214 1.059 1.00 95.75 90 VAL A N 1
ATOM 725 C CA . VAL A 1 90 ? -7.972 0.371 1.590 1.00 95.75 90 VAL A CA 1
ATOM 726 C C . VAL A 1 90 ? -7.636 -0.137 2.996 1.00 95.75 90 VAL A C 1
ATOM 728 O O . VAL A 1 90 ? -8.453 -0.041 3.912 1.00 95.75 90 VAL A O 1
ATOM 731 N N . GLN A 1 91 ? -6.408 -0.619 3.211 1.00 94.88 91 GLN A N 1
ATOM 732 C CA . GLN A 1 91 ? -5.976 -1.084 4.530 1.00 94.88 91 GLN A CA 1
ATOM 733 C C . GLN A 1 91 ? -5.918 0.053 5.566 1.00 94.88 91 GLN A C 1
ATOM 735 O O . GLN A 1 91 ? -6.226 -0.159 6.743 1.00 94.88 91 GLN A O 1
ATOM 740 N N . ARG A 1 92 ? -5.511 1.261 5.158 1.00 96.38 92 ARG A N 1
ATOM 741 C CA . ARG A 1 92 ? -5.487 2.448 6.027 1.00 96.38 92 ARG A CA 1
ATOM 742 C C . ARG A 1 92 ? -6.888 2.889 6.426 1.00 96.38 92 ARG A C 1
ATOM 744 O O . ARG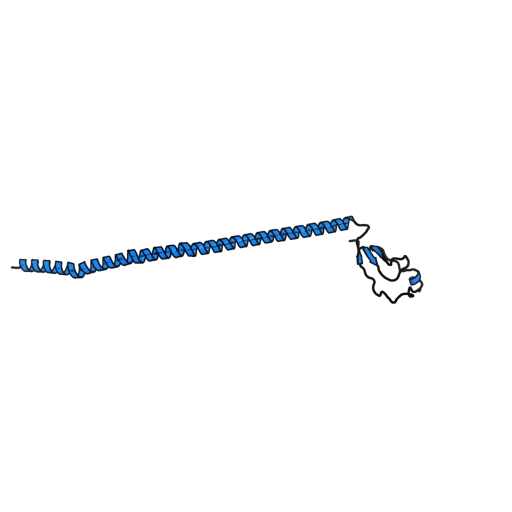 A 1 92 ? -7.089 3.194 7.601 1.00 96.38 92 ARG A O 1
ATOM 751 N N . VAL A 1 93 ? -7.825 2.913 5.479 1.00 96.44 93 VAL A N 1
ATOM 752 C CA . VAL A 1 93 ? -9.232 3.252 5.726 1.00 96.44 93 VAL A CA 1
ATOM 753 C C . VAL A 1 93 ? -9.830 2.266 6.721 1.00 96.44 93 VAL A C 1
ATOM 755 O O . VAL A 1 93 ? -10.275 2.692 7.784 1.00 96.44 93 VAL A O 1
ATOM 758 N N . TRP A 1 94 ? -9.700 0.964 6.457 1.00 96.25 94 TRP A N 1
ATOM 759 C CA . TRP A 1 94 ? -10.192 -0.075 7.361 1.00 96.25 94 TRP A CA 1
ATOM 760 C C . TRP A 1 94 ? -9.598 0.049 8.771 1.00 96.25 94 TRP A C 1
ATOM 762 O O . TRP A 1 94 ? -10.312 0.014 9.768 1.00 96.25 94 TRP A O 1
ATOM 772 N N . ARG A 1 95 ? -8.282 0.281 8.884 1.00 95.44 95 ARG A N 1
ATOM 773 C CA . ARG A 1 95 ? -7.635 0.508 10.186 1.00 95.44 95 ARG A CA 1
ATOM 774 C C . ARG A 1 95 ? -8.233 1.715 10.914 1.00 95.44 95 ARG A C 1
ATOM 776 O O . ARG A 1 95 ? -8.392 1.667 12.131 1.00 95.44 95 ARG A O 1
ATOM 783 N N . ARG A 1 96 ? -8.506 2.811 10.200 1.00 94.12 96 ARG A N 1
ATOM 784 C CA . ARG A 1 96 ? -9.090 4.024 10.787 1.00 94.12 96 ARG A CA 1
ATOM 785 C C . ARG A 1 96 ? -10.508 3.760 11.289 1.00 94.12 96 ARG A C 1
ATOM 787 O O . ARG A 1 96 ? -10.821 4.212 12.385 1.00 94.12 96 ARG A O 1
ATOM 794 N N . GLU A 1 97 ? -11.314 3.031 10.523 1.00 94.81 97 GLU A N 1
ATOM 795 C CA . GLU A 1 97 ? -12.667 2.621 10.913 1.00 94.81 97 GLU A CA 1
ATOM 796 C C . GLU A 1 97 ? -12.638 1.765 12.176 1.00 94.81 97 GLU A C 1
ATOM 798 O O . GLU A 1 97 ? -13.214 2.167 13.177 1.00 94.81 97 GLU A O 1
ATOM 803 N N . VAL A 1 98 ? -11.843 0.692 12.206 1.00 94.62 98 VAL A N 1
ATOM 804 C CA . VAL A 1 98 ? -11.721 -0.174 13.393 1.00 94.62 98 VAL A CA 1
ATOM 805 C C . VAL A 1 98 ? -11.292 0.608 14.639 1.00 94.62 98 VAL A C 1
ATOM 807 O O . VAL A 1 98 ? -11.828 0.397 15.726 1.00 94.62 98 VAL A O 1
ATOM 810 N N . ILE A 1 99 ? -10.329 1.528 14.502 1.00 92.62 99 ILE A N 1
ATOM 811 C CA . ILE A 1 99 ? -9.889 2.379 15.618 1.00 92.62 99 ILE A CA 1
ATOM 812 C C . ILE A 1 99 ? -11.015 3.304 16.082 1.00 92.62 99 ILE A C 1
ATOM 814 O O . ILE A 1 99 ? -11.157 3.528 17.285 1.00 92.62 99 ILE A O 1
ATOM 818 N N . ARG A 1 100 ? -11.775 3.880 15.146 1.00 92.81 100 ARG A N 1
ATOM 819 C CA . ARG A 1 100 ? -12.896 4.767 15.455 1.00 92.81 100 ARG A CA 1
ATOM 820 C C . ARG A 1 100 ? -13.992 4.002 16.190 1.00 92.81 100 ARG A C 1
ATOM 822 O O . ARG A 1 100 ? -14.357 4.444 17.271 1.00 92.81 100 ARG A O 1
ATOM 829 N N . ASP A 1 101 ? -14.415 2.861 15.656 1.00 91.25 101 ASP A N 1
ATOM 830 C CA . ASP A 1 101 ? -15.485 2.028 16.214 1.00 91.25 101 ASP A CA 1
ATOM 831 C C . ASP A 1 101 ? -15.118 1.576 17.628 1.00 91.25 101 ASP A C 1
ATOM 833 O O . ASP A 1 101 ? -15.804 1.907 18.585 1.00 91.25 101 ASP A O 1
ATOM 837 N N . THR A 1 102 ? -13.927 0.993 17.802 1.00 89.56 102 THR A N 1
ATOM 838 C CA . THR A 1 102 ? -13.433 0.583 19.129 1.00 89.56 102 THR A CA 1
ATOM 839 C C . THR A 1 102 ? -13.413 1.750 20.125 1.00 89.56 102 THR A C 1
ATOM 841 O O . THR A 1 102 ? -13.659 1.579 21.317 1.00 89.56 102 THR A O 1
ATOM 844 N N . LYS A 1 103 ? -13.072 2.960 19.668 1.00 86.44 103 LYS A N 1
ATOM 845 C CA . LYS A 1 103 ? -13.013 4.140 20.535 1.00 86.44 103 LYS A CA 1
ATOM 846 C C . LYS A 1 103 ? -14.402 4.666 20.889 1.00 86.44 103 LYS A C 1
ATOM 848 O O . LYS A 1 103 ? -14.567 5.164 22.002 1.00 86.44 103 LYS A O 1
ATOM 853 N N . GLU A 1 104 ? -15.344 4.621 19.954 1.00 83.81 104 GLU A N 1
ATOM 854 C CA . GLU A 1 104 ? -16.743 4.975 20.192 1.00 83.81 104 GLU A CA 1
ATOM 855 C C . GLU A 1 104 ? -17.375 3.976 21.167 1.00 83.81 104 GLU A C 1
ATOM 857 O O . GLU A 1 104 ? -17.822 4.417 22.222 1.00 83.81 104 GLU A O 1
ATOM 862 N N . ASP A 1 105 ? -17.236 2.668 20.942 1.00 80.31 105 ASP A N 1
ATOM 863 C CA . ASP A 1 105 ? -17.763 1.607 21.818 1.00 80.31 105 ASP A CA 1
ATOM 864 C C . ASP A 1 105 ? -17.230 1.717 23.260 1.00 80.31 105 ASP A C 1
ATOM 866 O O . ASP A 1 105 ? -17.966 1.660 24.247 1.00 80.31 105 ASP A O 1
ATOM 870 N N . ILE A 1 106 ? -15.921 1.948 23.428 1.00 78.00 106 ILE A N 1
ATOM 871 C CA . ILE A 1 106 ? -15.332 2.128 24.768 1.00 78.00 106 ILE A CA 1
ATOM 872 C C . ILE A 1 106 ? -15.862 3.402 25.440 1.00 78.00 106 ILE A C 1
ATOM 874 O O . ILE A 1 106 ? -16.004 3.461 26.664 1.00 78.00 106 ILE A O 1
ATOM 878 N N . LYS A 1 107 ? -16.085 4.471 24.672 1.00 76.12 107 LYS A N 1
ATOM 879 C CA . LYS A 1 107 ? -16.427 5.781 25.230 1.00 76.12 107 LYS A CA 1
ATOM 880 C C . LYS A 1 107 ? -17.913 5.919 25.525 1.00 76.12 107 LYS A C 1
ATOM 882 O O . LYS A 1 107 ? -18.238 6.579 26.513 1.00 76.12 107 LYS A O 1
ATOM 887 N N . GLU A 1 108 ? -18.766 5.388 24.663 1.00 68.19 108 GLU A N 1
ATOM 888 C CA . GLU A 1 108 ? -20.215 5.452 24.800 1.00 68.19 108 GLU A CA 1
ATOM 889 C C . GLU A 1 108 ? -20.685 4.266 25.628 1.00 68.19 108 GLU A C 1
ATOM 891 O O . GLU A 1 108 ? -20.973 4.470 26.804 1.00 68.19 108 GLU A O 1
ATOM 896 N N . ASP A 1 109 ? -20.615 3.039 25.123 1.00 69.50 109 ASP A N 1
ATOM 897 C CA . ASP A 1 109 ? -21.241 1.894 25.795 1.00 69.50 109 ASP A CA 1
ATOM 898 C C . ASP A 1 109 ? -20.666 1.647 27.187 1.00 69.50 109 ASP A C 1
ATOM 900 O O . ASP A 1 109 ? -21.396 1.619 28.173 1.00 69.50 109 ASP A O 1
ATOM 904 N N . THR A 1 110 ? -19.338 1.591 27.330 1.00 72.69 110 THR A N 1
ATOM 905 C CA . THR A 1 110 ? -18.756 1.254 28.642 1.00 72.69 110 THR A CA 1
ATOM 906 C C . THR A 1 110 ? -19.021 2.357 29.674 1.00 72.69 110 THR A C 1
ATOM 908 O O . THR A 1 110 ? -19.231 2.091 30.858 1.00 72.69 110 THR A O 1
ATOM 911 N N . LYS A 1 111 ? -19.013 3.626 29.255 1.00 73.25 111 LYS A N 1
ATOM 912 C CA . LYS A 1 111 ? -19.194 4.759 30.171 1.00 73.25 111 LYS A CA 1
ATOM 913 C C . LYS A 1 111 ? -20.660 4.980 30.519 1.00 73.25 111 LYS A C 1
ATOM 915 O O . LYS A 1 111 ? -20.959 5.301 31.674 1.00 73.25 111 LYS A O 1
ATOM 920 N N . GLU A 1 112 ? -21.547 4.867 29.538 1.00 72.06 112 GLU A N 1
ATOM 921 C CA . GLU A 1 112 ? -22.987 4.996 29.724 1.00 72.06 112 GLU A CA 1
ATOM 922 C C . GLU A 1 112 ? -23.498 3.824 30.572 1.00 72.06 112 GLU A C 1
ATOM 924 O O . GLU A 1 112 ? -24.186 4.076 31.564 1.00 72.06 112 GLU A O 1
ATOM 929 N N . ASP A 1 113 ? -23.056 2.592 30.292 1.00 77.56 113 ASP A N 1
ATOM 930 C CA . ASP A 1 113 ? -23.429 1.396 31.053 1.00 77.56 113 ASP A CA 1
ATOM 931 C C . ASP A 1 113 ? -22.957 1.487 32.498 1.00 77.56 113 ASP A C 1
ATOM 933 O O . ASP A 1 113 ? -23.774 1.404 33.412 1.00 77.56 113 ASP A O 1
ATOM 937 N N . ILE A 1 114 ? -21.671 1.774 32.744 1.00 75.50 114 ILE A N 1
ATOM 938 C CA . ILE A 1 114 ? -21.169 1.948 34.117 1.00 75.50 114 ILE A CA 1
ATOM 939 C C . ILE A 1 114 ? -21.983 3.019 34.846 1.00 75.50 114 ILE A C 1
ATOM 941 O O . ILE A 1 114 ? -22.382 2.835 35.997 1.00 75.50 114 ILE A O 1
ATOM 945 N N . LYS A 1 115 ? -22.266 4.148 34.193 1.00 78.88 115 LYS A N 1
ATOM 946 C CA . LYS A 1 115 ? -23.031 5.239 34.801 1.00 78.88 115 LYS A CA 1
ATOM 947 C C . LYS A 1 115 ? -24.473 4.827 35.105 1.00 78.88 115 LYS A C 1
ATOM 949 O O . LYS A 1 115 ? -24.992 5.232 36.147 1.00 78.88 115 LYS A O 1
ATOM 954 N N . GLN A 1 116 ? -25.122 4.057 34.235 1.00 73.94 116 GLN A N 1
ATOM 955 C CA . GLN A 1 116 ? -26.478 3.557 34.459 1.00 73.94 116 GLN A CA 1
ATOM 956 C C . GLN A 1 116 ? -26.511 2.488 35.553 1.00 73.94 116 GLN A C 1
ATOM 958 O O . GLN A 1 116 ? -27.267 2.645 36.513 1.00 73.94 116 GLN A O 1
ATOM 963 N N . THR A 1 117 ? -25.646 1.476 35.480 1.00 78.94 117 THR A N 1
ATOM 964 C CA . THR A 1 117 ? -25.566 0.384 36.455 1.00 78.94 117 THR A CA 1
ATOM 965 C C . THR A 1 117 ? -25.231 0.904 37.850 1.00 78.94 117 THR A C 1
ATOM 967 O O . THR A 1 117 ? -25.922 0.582 38.814 1.00 78.94 117 THR A O 1
ATOM 970 N N . VAL A 1 118 ? -24.237 1.791 37.978 1.00 72.44 118 VAL A N 1
ATOM 971 C CA . VAL A 1 118 ? -23.882 2.407 39.269 1.00 72.44 118 VAL A CA 1
ATOM 972 C C . VAL A 1 118 ? -25.047 3.228 39.820 1.00 72.44 118 VAL A C 1
ATOM 974 O O . VAL A 1 118 ? -25.334 3.184 41.017 1.00 72.44 118 VAL A O 1
ATOM 977 N N . LYS A 1 119 ? -25.759 3.968 38.963 1.00 75.81 119 LYS A N 1
ATOM 978 C CA . LYS A 1 119 ? -26.916 4.762 39.388 1.00 75.81 119 LYS A CA 1
ATOM 979 C C . LYS A 1 119 ? -28.073 3.876 39.849 1.00 75.81 119 LYS A C 1
ATOM 981 O O . LYS A 1 119 ? -28.707 4.245 40.833 1.00 75.81 119 LYS A O 1
ATOM 986 N N . GLN A 1 120 ? -28.335 2.751 39.185 1.00 67.75 120 GLN A N 1
ATOM 987 C CA . GLN A 1 120 ? -29.357 1.784 39.595 1.00 67.75 120 GLN A CA 1
ATOM 988 C C . GLN A 1 120 ? -28.999 1.105 40.918 1.00 67.75 120 GLN A C 1
ATOM 990 O O . GLN A 1 120 ? -29.760 1.229 41.874 1.00 67.75 120 GLN A O 1
ATOM 995 N N . ILE A 1 121 ? -27.820 0.487 41.019 1.00 71.56 121 ILE A N 1
ATOM 996 C CA . ILE A 1 121 ? -27.413 -0.270 42.215 1.00 71.56 121 ILE A CA 1
ATOM 997 C C . ILE A 1 121 ? -27.395 0.631 43.460 1.00 71.56 121 ILE A C 1
ATOM 999 O O . ILE A 1 121 ? -27.947 0.280 44.504 1.00 71.56 121 ILE A O 1
ATOM 1003 N N . ILE A 1 122 ? -26.805 1.829 43.355 1.00 67.38 122 ILE A N 1
ATOM 1004 C CA . ILE A 1 122 ? -26.673 2.731 44.509 1.00 67.38 122 ILE A CA 1
ATOM 1005 C C . ILE A 1 122 ? -28.014 3.376 44.880 1.00 67.38 122 ILE A C 1
ATOM 1007 O O . ILE A 1 122 ? -28.299 3.563 46.065 1.00 67.38 122 ILE A O 1
ATOM 1011 N N . LYS A 1 123 ? -28.846 3.774 43.904 1.00 64.06 123 LYS A N 1
ATOM 1012 C CA . LYS A 1 123 ? -30.092 4.494 44.225 1.00 64.06 123 LYS A CA 1
ATOM 1013 C C . LYS A 1 123 ? -31.264 3.591 44.542 1.00 64.06 123 LYS A C 1
ATOM 1015 O O . LYS A 1 123 ? -32.102 4.005 45.345 1.00 64.06 123 LYS A O 1
ATOM 1020 N N . GLU A 1 124 ? -31.382 2.456 43.871 1.00 63.16 124 GLU A N 1
ATOM 1021 C CA . GLU A 1 124 ? -32.574 1.623 43.972 1.00 63.16 124 GLU A CA 1
ATOM 1022 C C . GLU A 1 124 ? -32.361 0.495 44.963 1.00 63.16 124 GLU A C 1
ATOM 1024 O O . GLU A 1 124 ? -33.070 0.480 45.966 1.00 63.16 124 GLU A O 1
ATOM 1029 N N . ASP A 1 125 ? -31.353 -0.352 44.770 1.00 69.56 125 ASP A N 1
ATOM 1030 C CA . ASP A 1 125 ? -31.190 -1.553 45.598 1.00 69.56 125 ASP A CA 1
ATOM 1031 C C . ASP A 1 125 ? -30.749 -1.211 47.017 1.00 69.56 125 ASP A C 1
ATOM 1033 O O . ASP A 1 125 ? -31.451 -1.530 47.974 1.00 69.56 125 ASP A O 1
ATOM 1037 N N . THR A 1 126 ? -29.693 -0.405 47.178 1.00 73.62 126 THR A N 1
ATOM 1038 C CA . THR A 1 126 ? -29.233 -0.016 48.526 1.00 73.62 126 THR A CA 1
ATOM 1039 C C . THR A 1 126 ? -30.327 0.725 49.308 1.00 73.62 126 THR A C 1
ATOM 1041 O O . THR A 1 126 ? -30.486 0.558 50.518 1.00 73.62 126 THR A O 1
ATOM 1044 N N . ARG A 1 127 ? -31.129 1.548 48.621 1.00 75.62 127 ARG A N 1
ATOM 1045 C CA . ARG A 1 127 ? -32.226 2.288 49.256 1.00 75.62 127 ARG A CA 1
ATOM 1046 C C . ARG A 1 127 ? -33.393 1.376 49.620 1.00 75.62 127 ARG A C 1
ATOM 1048 O O . ARG A 1 127 ? -34.039 1.628 50.639 1.00 75.62 127 ARG A O 1
ATOM 1055 N N . LYS A 1 128 ? -33.692 0.369 48.798 1.00 75.81 128 LYS A N 1
ATOM 1056 C CA . LYS A 1 128 ? -34.715 -0.640 49.092 1.00 75.81 128 LYS A CA 1
ATOM 1057 C C . LYS A 1 128 ? -34.304 -1.474 50.294 1.00 75.81 128 LYS A C 1
ATOM 1059 O O . LYS A 1 128 ? -35.076 -1.533 51.247 1.00 75.81 128 LYS A O 1
ATOM 1064 N N . ASP A 1 129 ? -33.080 -1.984 50.289 1.00 81.25 129 ASP A N 1
ATOM 1065 C CA . ASP A 1 129 ? -32.555 -2.869 51.327 1.00 81.25 129 ASP A CA 1
ATOM 1066 C C . ASP A 1 129 ? -32.537 -2.181 52.692 1.00 81.25 129 ASP A C 1
ATOM 1068 O O . ASP A 1 129 ? -33.047 -2.716 53.673 1.00 81.25 129 ASP A O 1
ATOM 1072 N N . ILE A 1 130 ? -32.058 -0.932 52.758 1.00 80.56 130 ILE A N 1
ATOM 1073 C CA . ILE A 1 130 ? -32.090 -0.142 53.999 1.00 80.56 130 ILE A CA 1
ATOM 1074 C C . ILE A 1 130 ? -33.532 0.069 54.477 1.00 80.56 130 ILE A C 1
ATOM 1076 O O . ILE A 1 130 ? -33.825 -0.010 55.671 1.00 80.56 130 ILE A O 1
ATOM 1080 N N . LYS A 1 131 ? -34.458 0.355 53.556 1.00 85.50 131 LYS A N 1
ATOM 1081 C CA . LYS A 1 131 ? -35.854 0.639 53.901 1.00 85.50 131 LYS A CA 1
ATOM 1082 C C . LYS A 1 131 ? -36.584 -0.611 54.396 1.00 85.50 131 LYS A C 1
ATOM 1084 O O . LYS A 1 131 ? -37.411 -0.494 55.301 1.00 85.50 131 LYS A O 1
ATOM 1089 N N . GLU A 1 132 ? -36.291 -1.777 53.826 1.00 85.31 132 GLU A N 1
ATOM 1090 C CA . GLU A 1 132 ? -36.809 -3.060 54.307 1.00 85.31 132 GLU A CA 1
ATOM 1091 C C . GLU A 1 132 ? -36.185 -3.458 55.642 1.00 85.31 132 GLU A C 1
ATOM 1093 O O . GLU A 1 132 ? -36.929 -3.778 56.568 1.00 85.31 132 GLU A O 1
ATOM 1098 N N . ALA A 1 133 ? -34.867 -3.318 55.802 1.00 88.06 133 ALA A N 1
ATOM 1099 C CA . ALA A 1 133 ? -34.180 -3.610 57.058 1.00 88.06 133 ALA A CA 1
ATOM 1100 C C . ALA A 1 133 ? -34.726 -2.772 58.227 1.00 88.06 133 ALA A C 1
ATOM 1102 O O . ALA A 1 133 ? -34.997 -3.305 59.300 1.00 88.06 133 ALA A O 1
ATOM 1103 N N . ILE A 1 134 ? -34.967 -1.472 58.017 1.00 86.75 134 ILE A N 1
ATOM 1104 C CA . ILE A 1 134 ? -35.578 -0.602 59.035 1.00 86.75 134 ILE A CA 1
ATOM 1105 C C . ILE A 1 134 ? -37.017 -1.039 59.345 1.00 86.75 134 ILE A C 1
ATOM 1107 O O . ILE A 1 134 ? -37.425 -1.044 60.507 1.00 86.75 134 ILE A O 1
ATOM 1111 N N . LYS A 1 135 ? -37.802 -1.409 58.325 1.00 89.56 135 LYS A N 1
ATOM 1112 C CA . LYS A 1 135 ? -39.181 -1.884 58.517 1.00 89.56 135 LYS A CA 1
ATOM 1113 C C . LYS A 1 135 ? -39.230 -3.161 59.351 1.00 89.56 135 LYS A C 1
ATOM 1115 O O . LYS A 1 135 ? -40.040 -3.229 60.275 1.00 89.56 135 LYS A O 1
ATOM 1120 N N . GLU A 1 136 ? -38.389 -4.138 59.027 1.00 87.00 136 GLU A N 1
ATOM 1121 C CA . GLU A 1 136 ? -38.308 -5.400 59.762 1.00 87.00 136 GLU A CA 1
ATOM 1122 C C . GLU A 1 136 ? -37.769 -5.180 61.179 1.00 87.00 136 GLU A C 1
ATOM 1124 O O . GLU A 1 136 ? -38.377 -5.655 62.134 1.00 87.00 136 GLU A O 1
ATOM 1129 N N . ALA A 1 137 ? -36.743 -4.342 61.363 1.00 88.81 137 ALA A N 1
ATOM 1130 C CA . ALA A 1 137 ? -36.239 -4.002 62.694 1.00 88.81 137 ALA A CA 1
ATOM 1131 C C . ALA A 1 137 ? -37.321 -3.374 63.593 1.00 88.81 137 ALA A C 1
ATOM 1133 O O . ALA A 1 137 ? -37.465 -3.762 64.748 1.00 88.81 137 ALA A O 1
ATOM 1134 N N . ILE A 1 138 ? -38.136 -2.448 63.072 1.00 88.38 138 ILE A N 1
ATOM 1135 C CA . ILE A 1 138 ? -39.257 -1.855 63.826 1.00 88.38 138 ILE A CA 1
ATOM 1136 C C . ILE A 1 138 ? -40.322 -2.910 64.156 1.00 88.38 138 ILE A C 1
ATOM 1138 O O . ILE A 1 138 ? -40.916 -2.898 65.238 1.00 88.38 138 ILE A O 1
ATOM 1142 N N . LYS A 1 139 ? -40.604 -3.814 63.217 1.00 91.25 139 LYS A N 1
ATOM 1143 C CA . LYS A 1 139 ? -41.613 -4.859 63.391 1.00 91.25 139 LYS A CA 1
ATOM 1144 C C . LYS A 1 139 ? -41.200 -5.856 64.476 1.00 91.25 139 LYS A C 1
ATOM 1146 O O . LYS A 1 139 ? -42.012 -6.146 65.353 1.00 91.25 139 LYS A O 1
ATOM 1151 N N . GLU A 1 140 ? -39.951 -6.310 64.445 1.00 85.56 140 GLU A N 1
ATOM 1152 C CA . GLU A 1 140 ? -39.411 -7.282 65.397 1.00 85.56 140 GLU A CA 1
ATOM 1153 C C . GLU A 1 140 ? -39.096 -6.665 66.762 1.00 85.56 140 GLU A C 1
ATOM 1155 O O . GLU A 1 140 ? -39.474 -7.233 67.779 1.00 85.56 140 GLU A O 1
ATOM 1160 N N . ALA A 1 141 ? -38.442 -5.501 66.815 1.00 87.19 141 ALA A N 1
ATOM 1161 C CA . ALA A 1 141 ? -37.957 -4.946 68.081 1.00 87.19 141 ALA A CA 1
ATOM 1162 C C . ALA A 1 141 ? -39.009 -4.134 68.849 1.00 87.19 141 ALA A C 1
ATOM 1164 O O . ALA A 1 141 ? -38.881 -3.964 70.057 1.00 87.19 141 ALA A O 1
ATOM 1165 N N . ILE A 1 142 ? -40.028 -3.601 68.164 1.00 86.94 142 ILE A N 1
ATOM 1166 C CA . ILE A 1 142 ? -41.012 -2.698 68.781 1.00 86.94 142 ILE A CA 1
ATOM 1167 C C . ILE A 1 142 ? -42.413 -3.297 68.711 1.00 86.94 142 ILE A C 1
ATOM 1169 O O . ILE A 1 142 ? -43.057 -3.478 69.740 1.00 86.94 142 ILE A O 1
ATOM 1173 N N . LYS A 1 143 ? -42.907 -3.626 67.511 1.00 86.81 143 LYS A N 1
ATOM 1174 C CA . LYS A 1 143 ? -44.319 -4.014 67.355 1.00 86.81 143 LYS A CA 1
ATOM 1175 C C . LYS A 1 143 ? -44.642 -5.367 67.979 1.00 86.81 143 LYS A C 1
ATOM 1177 O O . LYS A 1 143 ? -45.640 -5.464 68.685 1.00 86.81 143 LYS A O 1
ATOM 1182 N N . LYS A 1 144 ? -43.828 -6.395 67.721 1.00 86.62 144 LYS A N 1
ATOM 1183 C CA . LYS A 1 144 ? -44.062 -7.740 68.269 1.00 86.62 144 LYS A CA 1
ATOM 1184 C C . LYS A 1 144 ? -44.024 -7.780 69.805 1.00 86.62 144 LYS A C 1
ATOM 1186 O O . LYS A 1 144 ? -44.971 -8.317 70.370 1.00 86.62 144 LYS A O 1
ATOM 1191 N N . PRO A 1 145 ? -43.019 -7.204 70.496 1.00 90.06 145 PRO A N 1
ATOM 1192 C CA . PRO A 1 145 ? -42.980 -7.207 71.957 1.00 90.06 145 PRO A CA 1
ATOM 1193 C C . PRO A 1 145 ? -44.165 -6.470 72.579 1.00 90.06 145 PRO A C 1
ATOM 1195 O O . PRO A 1 145 ? -44.737 -6.960 73.543 1.00 90.06 145 PRO A O 1
ATOM 1198 N N . ILE A 1 146 ? -44.572 -5.334 71.998 1.00 87.56 146 ILE A N 1
ATOM 1199 C CA . ILE A 1 146 ? -45.743 -4.581 72.469 1.00 87.56 146 ILE A CA 1
ATOM 1200 C C . ILE A 1 146 ? -47.024 -5.399 72.288 1.00 87.56 146 ILE A C 1
ATOM 1202 O O . ILE A 1 146 ? -47.820 -5.481 73.216 1.00 87.56 146 ILE A O 1
ATOM 1206 N N . ALA A 1 147 ? -47.225 -6.015 71.119 1.00 88.75 147 ALA A N 1
ATOM 1207 C CA . ALA A 1 147 ? -48.404 -6.843 70.868 1.00 88.75 147 ALA A CA 1
ATOM 1208 C C . ALA A 1 147 ? -48.484 -8.019 71.851 1.00 88.75 147 ALA A C 1
ATOM 1210 O O . ALA A 1 147 ? -49.535 -8.246 72.442 1.00 88.75 147 ALA A O 1
ATOM 1211 N N . LYS A 1 148 ? -47.352 -8.692 72.089 1.00 88.12 148 LYS A N 1
ATOM 1212 C CA . LYS A 1 148 ? -47.270 -9.806 73.035 1.00 88.12 148 LYS A CA 1
ATOM 1213 C C . LYS A 1 148 ? -47.538 -9.366 74.476 1.00 88.12 148 LYS A C 1
ATOM 1215 O O . LYS A 1 148 ? -48.296 -10.021 75.171 1.00 88.12 148 LYS A O 1
ATOM 1220 N N . ALA A 1 149 ? -46.975 -8.235 74.904 1.00 87.75 149 ALA A N 1
ATOM 1221 C CA . ALA A 1 149 ? -47.213 -7.699 76.244 1.00 87.75 149 ALA A CA 1
ATOM 1222 C C . ALA A 1 149 ? -48.688 -7.324 76.471 1.00 87.75 149 ALA A C 1
ATOM 1224 O O . ALA A 1 149 ? -49.204 -7.484 77.574 1.00 87.75 149 ALA A O 1
ATOM 1225 N N . ILE A 1 150 ? -49.372 -6.832 75.431 1.00 87.12 150 ILE A N 1
ATOM 1226 C CA . ILE A 1 150 ? -50.810 -6.539 75.483 1.00 87.12 150 ILE A CA 1
ATOM 1227 C C . ILE A 1 150 ? -51.626 -7.835 75.571 1.00 87.12 150 ILE A C 1
ATOM 1229 O O . ILE A 1 150 ? -52.531 -7.898 76.396 1.00 87.12 150 ILE A O 1
ATOM 1233 N N . GLU A 1 151 ? -51.315 -8.854 74.761 1.00 87.56 151 GLU A N 1
ATOM 1234 C CA . GLU A 1 151 ? -51.978 -10.168 74.834 1.00 87.56 151 GLU A CA 1
ATOM 1235 C C . GLU A 1 151 ? -51.814 -10.807 76.218 1.00 87.56 151 GLU A C 1
ATOM 1237 O O . GLU A 1 151 ? -52.816 -11.155 76.836 1.00 87.56 151 GLU A O 1
ATOM 1242 N N . GLU A 1 152 ? -50.585 -10.861 76.741 1.00 84.06 152 GLU A N 1
ATOM 1243 C CA . GLU A 1 152 ? -50.291 -11.397 78.078 1.00 84.06 152 GLU A CA 1
ATOM 1244 C C . GLU A 1 152 ? -51.048 -10.623 79.172 1.00 84.06 152 GLU A C 1
ATOM 1246 O O . GLU A 1 152 ? -51.652 -11.227 80.051 1.00 84.06 152 GLU A O 1
ATOM 1251 N N . SER A 1 153 ? -51.116 -9.289 79.078 1.00 80.81 153 SER A N 1
ATOM 1252 C CA . SER A 1 153 ? -51.858 -8.474 80.054 1.00 80.81 153 SER A CA 1
ATOM 1253 C C . SER A 1 153 ? -53.370 -8.727 80.016 1.00 80.81 153 SER A C 1
ATOM 1255 O O . SER A 1 153 ? -54.030 -8.656 81.048 1.00 80.81 153 SER A O 1
ATOM 1257 N N . ILE A 1 154 ? -53.938 -8.994 78.835 1.00 82.44 154 ILE A N 1
ATOM 1258 C CA . ILE A 1 154 ? -55.366 -9.309 78.689 1.00 82.44 154 ILE A CA 1
ATOM 1259 C C . ILE A 1 154 ? -55.652 -10.716 79.221 1.00 82.44 154 ILE A C 1
ATOM 1261 O O . ILE A 1 154 ? -56.659 -10.905 79.906 1.00 82.44 154 ILE A O 1
ATOM 1265 N N . GLU A 1 155 ? -54.787 -11.693 78.935 1.00 77.56 155 GLU A N 1
ATOM 1266 C CA . GLU A 1 155 ? -54.896 -13.047 79.490 1.00 77.56 155 GLU A CA 1
ATOM 1267 C C . GLU A 1 155 ? -54.820 -13.026 81.021 1.00 77.56 155 GLU A C 1
ATOM 1269 O O . GLU A 1 155 ? -55.709 -13.584 81.660 1.00 77.56 155 GLU A O 1
ATOM 1274 N N . ASP A 1 156 ? -53.872 -12.289 81.607 1.00 69.44 156 ASP A N 1
ATOM 1275 C CA . ASP A 1 156 ? -53.732 -12.164 83.064 1.00 69.44 156 ASP A CA 1
ATOM 1276 C C . ASP A 1 156 ? -54.967 -11.528 83.730 1.00 69.44 156 ASP A C 1
ATOM 1278 O O . ASP A 1 156 ? -55.356 -11.930 84.824 1.00 69.44 156 ASP A O 1
ATOM 1282 N N . THR A 1 157 ? -55.643 -10.575 83.076 1.00 69.31 157 THR A N 1
ATOM 1283 C CA . THR A 1 157 ? -56.874 -9.962 83.623 1.00 69.31 157 THR A CA 1
ATOM 1284 C C . THR A 1 157 ? -58.129 -10.833 83.519 1.00 69.31 157 THR A C 1
ATOM 1286 O O . THR A 1 157 ? -59.130 -10.521 84.158 1.00 69.31 157 THR A O 1
ATOM 1289 N N . ASN A 1 158 ? -58.103 -11.906 82.722 1.00 60.78 158 ASN A N 1
ATOM 1290 C CA . ASN A 1 158 ? -59.245 -12.808 82.528 1.00 60.78 158 ASN A CA 1
ATOM 1291 C C . ASN A 1 158 ? -59.181 -14.069 83.417 1.00 60.78 158 ASN A C 1
ATOM 1293 O O . ASN A 1 158 ? -60.012 -14.962 83.249 1.00 60.78 158 ASN A O 1
ATOM 1297 N N . VAL A 1 159 ? -58.195 -14.168 84.320 1.00 57.75 159 VAL A N 1
ATOM 1298 C CA . VAL A 1 159 ? -57.941 -15.348 85.175 1.00 57.75 159 VAL A CA 1
ATOM 1299 C C . VAL A 1 159 ? -58.461 -15.189 86.622 1.00 57.75 159 VAL A C 1
ATOM 1301 O O . VAL A 1 159 ? -58.352 -16.136 87.399 1.00 57.75 159 VAL A O 1
ATOM 1304 N N . ASP A 1 160 ? -59.112 -14.075 86.975 1.00 48.66 160 ASP A N 1
ATOM 1305 C CA . ASP A 1 160 ? -59.804 -13.900 88.273 1.00 48.66 160 ASP A CA 1
ATOM 1306 C C . ASP A 1 160 ? -61.297 -14.292 88.240 1.00 48.66 160 ASP A C 1
ATOM 1308 O O . ASP A 1 160 ? -62.048 -13.769 87.381 1.00 48.66 160 ASP A O 1
#

pLDDT: mean 71.68, std 18.81, range [39.66, 97.31]

Foldseek 3Di:
DFWWWQWADQAFPVGSHRPTDTPPDDDDGHPCVVVVHDSPPPPPDDDDTDTDGDDDPVCPVVVVVVVVVVVVVVVVVVVVVVVVVVVVVVVVVVVVVVVVVVVCCCVPVVVVVVVVVVCCCVPPVVVVVVVVVVVVCCCVVPVVVVVVVVVVVVVVVVPD

Organism: NCBI:txid87229

Secondary structure (DSSP, 8-state):
---EEE--SSPPTTT-TT-EEETTS--PPPHHHHTT---TTSTTS------EEE--TT-HHHHHHHHHHHHHHHHHHHHHHHHHHHHHHHHHHHHHHHHHHHHHHHHTHHHHHHHHHHHHIIIIIHHHHHHHHHHHHHIIIIIHHHHHHHHHHHHHHT--

Radius of gyration: 54.2 Å; Cα contacts (8 Å, |Δi|>4): 94; chains: 1; bounding box: 115×24×134 Å

Mean predicted aligned error: 18.5 Å

Solvent-accessible surface area (backbone atoms only — not comparable to full-atom values): 9296 Å² total; per-residue (Å²): 131,82,46,17,30,38,40,44,50,87,72,46,71,90,59,47,46,77,34,80,42,60,71,82,67,87,82,76,80,31,68,57,53,76,71,72,48,79,86,70,90,69,83,83,80,71,97,61,76,50,76,41,89,43,82,39,92,91,45,63,68,61,52,56,49,48,54,48,52,52,50,55,49,53,50,52,52,50,53,50,51,52,54,50,49,51,56,51,48,54,53,51,51,53,52,51,49,54,54,48,50,56,52,46,47,56,57,46,54,54,48,51,47,52,54,50,52,53,50,44,51,61,61,49,52,53,48,48,51,53,54,49,53,53,51,50,49,47,43,62,74,47,48,48,56,53,53,51,54,50,51,53,53,53,55,63,69,67,74,121

Sequence (160 aa):
MCKTVLVKGPCWCNGNNGKRVTLREYLEKCPNVLNGGSHDEFELLFPEIKVVKSRCDKCPYLEVEADRLETEARERERMEIDRQAERVEVQRVWRREVIRDTKEDIKEDTKEDIKQTVKQIIKEDTRKDIKEAIKEAIKEAIKKPIAKAIEESIEDTNVD